Protein AF-A0A9X1VG59-F1 (afdb_monomer_lite)

Organism: NCBI:txid2926463

InterPro domains:
  IPR008462 CsbD-like domain [PF05532] (2-52)
  IPR036629 YjbJ superfamily [G3DSA:1.10.1470.10] (1-58)
  IPR036629 YjbJ superfamily [SSF69047] (3-56)

Foldseek 3Di:
DCVVVLLVVVQVVLCVVQVQDDVVLSDDDPPCVVVSLVSVCVRRVDDSCVVVVVVVVSD

Structure (mmCIF, N/CA/C/O backbone):
data_AF-A0A9X1VG59-F1
#
_entry.id   AF-A0A9X1VG59-F1
#
loop_
_atom_site.group_PDB
_atom_site.id
_atom_site.type_symbol
_atom_site.label_atom_id
_atom_site.label_alt_id
_atom_site.label_comp_id
_atom_site.label_asym_id
_atom_site.label_entity_id
_atom_site.label_seq_id
_atom_site.pdbx_PDB_ins_code
_atom_site.Cartn_x
_atom_site.Cartn_y
_atom_site.Cartn_z
_atom_site.occupancy
_atom_site.B_iso_or_equiv
_atom_site.auth_seq_id
_atom_site.auth_comp_id
_atom_site.auth_asym_id
_atom_site.auth_atom_id
_atom_site.pdbx_PDB_model_num
ATOM 1 N N . MET A 1 1 ? 14.263 14.005 -9.498 1.00 47.25 1 MET A N 1
ATOM 2 C CA . MET A 1 1 ? 13.561 13.561 -8.273 1.00 47.25 1 MET A CA 1
ATOM 3 C C . MET A 1 1 ? 12.053 13.631 -8.526 1.00 47.25 1 MET A C 1
ATOM 5 O O . MET A 1 1 ? 11.469 14.673 -8.289 1.00 47.25 1 MET A O 1
ATOM 9 N N . LYS A 1 2 ? 11.431 12.596 -9.109 1.00 47.84 2 LYS A N 1
ATOM 10 C CA . LYS A 1 2 ? 9.962 12.547 -9.323 1.00 47.84 2 LYS A CA 1
ATOM 11 C C . LYS A 1 2 ? 9.329 11.289 -8.715 1.00 47.84 2 LYS A C 1
ATOM 13 O O . LYS A 1 2 ? 8.312 11.396 -8.052 1.00 47.84 2 LYS A O 1
ATOM 18 N N . ALA A 1 3 ? 10.040 10.160 -8.764 1.00 56.12 3 ALA A N 1
ATOM 19 C CA . ALA A 1 3 ? 9.572 8.869 -8.247 1.00 56.12 3 ALA A CA 1
ATOM 20 C C . ALA A 1 3 ? 9.097 8.872 -6.775 1.00 56.12 3 ALA A C 1
ATOM 22 O O . ALA A 1 3 ? 8.158 8.166 -6.430 1.00 56.12 3 ALA A O 1
ATOM 23 N N . ARG A 1 4 ? 9.705 9.684 -5.892 1.00 59.38 4 ARG A N 1
ATOM 24 C CA . ARG A 1 4 ? 9.297 9.761 -4.473 1.00 59.38 4 ARG A CA 1
ATOM 25 C C . ARG A 1 4 ? 7.989 10.531 -4.244 1.00 59.38 4 ARG A C 1
ATOM 27 O O . ARG A 1 4 ? 7.337 10.296 -3.233 1.00 59.38 4 ARG A O 1
ATOM 34 N N . GLY A 1 5 ? 7.624 11.451 -5.142 1.00 61.72 5 GLY A N 1
ATOM 35 C CA . GLY A 1 5 ? 6.367 12.201 -5.043 1.00 61.72 5 GLY A CA 1
ATOM 36 C C . GLY A 1 5 ? 5.166 11.309 -5.346 1.00 61.72 5 GLY A C 1
ATOM 37 O O . GLY A 1 5 ? 4.213 11.279 -4.571 1.00 61.72 5 GLY A O 1
ATOM 38 N N . ASP A 1 6 ? 5.285 10.510 -6.407 1.00 80.81 6 ASP A N 1
ATOM 39 C CA . ASP A 1 6 ? 4.221 9.619 -6.875 1.00 80.81 6 ASP A CA 1
ATOM 40 C C . ASP A 1 6 ? 3.948 8.490 -5.866 1.00 80.81 6 ASP A C 1
ATOM 42 O O . ASP A 1 6 ? 2.792 8.188 -5.571 1.00 80.81 6 ASP A O 1
ATOM 46 N N . TRP A 1 7 ? 4.991 7.931 -5.230 1.00 85.38 7 TRP A N 1
ATOM 47 C CA . TRP A 1 7 ? 4.813 6.859 -4.242 1.00 85.38 7 TRP A CA 1
ATOM 48 C C . TRP A 1 7 ? 4.001 7.293 -3.021 1.00 85.38 7 TRP A C 1
ATOM 50 O O . TRP A 1 7 ? 3.103 6.579 -2.591 1.00 85.38 7 TRP A O 1
ATOM 60 N N . ASN A 1 8 ? 4.248 8.486 -2.475 1.00 87.50 8 ASN A N 1
ATOM 61 C CA . ASN A 1 8 ? 3.464 8.975 -1.337 1.00 87.50 8 ASN A CA 1
ATOM 62 C C . ASN A 1 8 ? 1.980 9.157 -1.690 1.00 87.50 8 ASN A C 1
ATOM 64 O O . ASN A 1 8 ? 1.114 8.921 -0.845 1.00 87.50 8 ASN A O 1
ATOM 68 N N . GLN A 1 9 ? 1.677 9.526 -2.937 1.00 88.94 9 GLN A N 1
ATOM 69 C CA . GLN A 1 9 ? 0.304 9.631 -3.417 1.00 88.94 9 GLN A CA 1
ATOM 70 C C . GLN A 1 9 ? -0.347 8.250 -3.563 1.00 88.94 9 GLN A C 1
ATOM 72 O O . GLN A 1 9 ? -1.471 8.060 -3.093 1.00 88.94 9 GLN A O 1
ATOM 77 N N . ILE A 1 10 ? 0.380 7.275 -4.119 1.00 89.44 10 ILE A N 1
ATOM 78 C CA . ILE A 1 10 ? -0.051 5.871 -4.198 1.00 89.44 10 ILE A CA 1
ATOM 79 C C . ILE A 1 10 ? -0.340 5.330 -2.798 1.00 89.44 10 ILE A C 1
ATOM 81 O O . ILE A 1 10 ? -1.404 4.755 -2.569 1.00 89.44 10 ILE A O 1
ATOM 85 N N . LYS A 1 11 ? 0.551 5.583 -1.831 1.00 90.75 11 LYS A N 1
ATOM 86 C CA . LYS A 1 11 ? 0.334 5.176 -0.441 1.00 90.75 11 LYS A CA 1
ATOM 87 C C . LYS A 1 11 ? -0.940 5.787 0.134 1.00 90.75 11 LYS A C 1
ATOM 89 O O . LYS A 1 11 ? -1.738 5.081 0.741 1.00 90.75 11 LYS A O 1
ATOM 94 N N . GLY A 1 12 ? -1.174 7.079 -0.094 1.00 92.12 12 GLY A N 1
ATOM 95 C CA . GLY A 1 12 ? -2.411 7.745 0.320 1.00 92.12 12 GLY A CA 1
ATOM 96 C C . GLY A 1 12 ? -3.666 7.087 -0.263 1.00 92.12 12 GLY A C 1
ATOM 97 O O . GLY A 1 12 ? -4.620 6.828 0.471 1.00 92.12 12 GLY A O 1
ATOM 98 N N . GLN A 1 13 ? -3.651 6.759 -1.556 1.00 92.56 13 GLN A N 1
ATOM 99 C CA . GLN A 1 13 ? -4.771 6.088 -2.223 1.00 92.56 13 GLN A CA 1
ATOM 100 C C . GLN A 1 13 ? -4.982 4.655 -1.714 1.00 92.56 13 GLN A C 1
ATOM 102 O O . GLN A 1 13 ? -6.121 4.254 -1.484 1.00 92.56 13 GLN A O 1
ATOM 107 N N . ALA A 1 14 ? -3.905 3.904 -1.475 1.00 93.12 14 ALA A N 1
ATOM 108 C CA . ALA A 1 14 ? -3.965 2.551 -0.927 1.00 93.12 14 ALA A CA 1
ATOM 109 C C . ALA A 1 14 ? -4.612 2.541 0.468 1.00 93.12 14 ALA A C 1
ATOM 111 O O . ALA A 1 14 ? -5.529 1.759 0.727 1.00 93.12 14 ALA A O 1
ATOM 112 N N . LYS A 1 15 ? -4.209 3.468 1.348 1.00 93.31 15 LYS A N 1
ATOM 113 C CA . LYS A 1 15 ? -4.829 3.627 2.673 1.00 93.31 15 LYS A CA 1
ATOM 114 C C . LYS A 1 15 ? -6.303 4.005 2.585 1.00 93.31 15 LYS A C 1
ATOM 116 O O . LYS A 1 15 ? -7.095 3.490 3.358 1.00 93.31 15 LYS A O 1
ATOM 121 N N . GLN A 1 16 ? -6.693 4.867 1.646 1.00 92.94 16 GLN A N 1
ATOM 122 C CA . GLN A 1 16 ? -8.109 5.205 1.445 1.00 92.94 16 GLN A CA 1
ATOM 123 C C . GLN A 1 16 ? -8.923 4.012 0.931 1.00 92.94 16 GLN A C 1
ATOM 125 O O . GLN A 1 16 ? -10.068 3.837 1.336 1.00 92.94 16 GLN A O 1
ATOM 130 N N . LYS A 1 17 ? -8.338 3.192 0.051 1.00 91.38 17 LYS A N 1
ATOM 131 C CA . LYS A 1 17 ? -9.000 2.030 -0.551 1.00 91.38 17 LYS A CA 1
ATOM 132 C C . LYS A 1 17 ? -9.229 0.903 0.453 1.00 91.38 17 LYS A C 1
ATOM 134 O O . LYS A 1 17 ? -10.305 0.314 0.451 1.00 91.38 17 LYS A O 1
ATOM 139 N N . TRP A 1 18 ? -8.223 0.594 1.267 1.00 91.88 18 TRP A N 1
ATOM 140 C CA . TRP A 1 18 ? -8.250 -0.566 2.162 1.00 91.88 18 TRP A CA 1
ATOM 141 C C . TRP A 1 18 ? -8.435 -0.205 3.642 1.00 91.88 18 TRP A C 1
ATOM 143 O O . TRP A 1 18 ? -8.754 -1.074 4.444 1.00 91.88 18 TRP A O 1
ATOM 153 N N . GLY A 1 19 ? -8.301 1.071 4.016 1.00 86.38 19 GLY A N 1
ATOM 154 C CA . GLY A 1 19 ? -8.628 1.635 5.336 1.00 86.38 19 GLY A CA 1
ATOM 155 C C . GLY A 1 19 ? -7.704 1.225 6.487 1.00 86.38 19 GLY A C 1
ATOM 156 O O . GLY A 1 19 ? -7.520 1.987 7.432 1.00 86.38 19 GLY A O 1
ATOM 157 N N . ASN A 1 20 ? -7.109 0.038 6.408 1.00 87.69 20 ASN A N 1
ATOM 158 C CA . ASN A 1 20 ? -6.353 -0.616 7.473 1.00 87.69 20 ASN A CA 1
ATOM 159 C C . ASN A 1 20 ? -4.839 -0.678 7.229 1.00 87.69 20 ASN A C 1
ATOM 161 O O . ASN A 1 20 ? -4.100 -1.201 8.064 1.00 87.69 20 ASN A O 1
ATOM 165 N N . LEU A 1 21 ? -4.382 -0.146 6.097 1.00 92.81 21 LEU A N 1
ATOM 166 C CA . LEU A 1 21 ? -2.968 -0.044 5.775 1.00 92.81 21 LEU A CA 1
ATOM 167 C C . LEU A 1 21 ? -2.342 1.181 6.435 1.00 92.81 21 LEU A C 1
ATOM 169 O O . LEU A 1 21 ? -2.929 2.264 6.479 1.00 92.81 21 LEU A O 1
ATOM 173 N N . THR A 1 22 ? -1.116 1.009 6.909 1.00 91.75 22 THR A N 1
ATOM 174 C CA . THR A 1 22 ? -0.268 2.085 7.431 1.00 91.75 22 THR A CA 1
ATOM 175 C C . THR A 1 22 ? 0.802 2.481 6.414 1.00 91.75 22 THR A C 1
ATOM 177 O O . THR A 1 22 ? 0.920 1.877 5.349 1.00 91.75 22 THR A O 1
ATOM 180 N N . ASP A 1 23 ? 1.571 3.535 6.705 1.00 90.06 23 ASP A N 1
ATOM 181 C CA . ASP A 1 23 ? 2.741 3.868 5.880 1.00 90.06 23 ASP A CA 1
ATOM 182 C C . ASP A 1 23 ? 3.771 2.739 5.849 1.00 90.06 23 ASP A C 1
ATOM 184 O O . ASP A 1 23 ? 4.347 2.510 4.790 1.00 90.06 23 ASP A O 1
ATOM 188 N N . ASP A 1 24 ? 3.941 2.028 6.965 1.00 89.75 24 ASP A N 1
ATOM 189 C CA . ASP A 1 24 ? 4.910 0.940 7.109 1.00 89.75 24 ASP A CA 1
ATOM 190 C C . ASP A 1 24 ? 4.476 -0.307 6.329 1.00 89.75 24 ASP A C 1
ATOM 192 O O . ASP A 1 24 ? 5.295 -0.968 5.699 1.00 89.75 24 ASP A O 1
ATOM 196 N N . ASP A 1 25 ? 3.171 -0.604 6.300 1.00 90.56 25 ASP A N 1
ATOM 197 C CA . ASP A 1 25 ? 2.630 -1.709 5.488 1.00 90.56 25 ASP A CA 1
ATOM 198 C C . ASP A 1 25 ? 2.832 -1.461 3.982 1.00 90.56 25 ASP A C 1
ATOM 200 O O . ASP A 1 25 ? 2.894 -2.391 3.181 1.00 90.56 25 ASP A O 1
ATOM 204 N N . LEU A 1 26 ? 2.921 -0.190 3.590 1.00 91.50 26 LEU A N 1
ATOM 205 C CA . LEU A 1 26 ? 3.117 0.255 2.215 1.00 91.50 26 LEU A CA 1
ATOM 206 C C . LEU A 1 26 ? 4.571 0.637 1.926 1.00 91.50 26 LEU A C 1
ATOM 208 O O . LEU A 1 26 ? 4.854 1.184 0.857 1.00 91.50 26 LEU A O 1
ATOM 212 N N . ASP A 1 27 ? 5.487 0.386 2.860 1.00 89.62 27 ASP A N 1
ATOM 213 C CA . ASP A 1 27 ? 6.905 0.557 2.603 1.00 89.62 27 ASP A CA 1
ATOM 214 C C . ASP A 1 27 ? 7.421 -0.647 1.814 1.00 89.62 27 ASP A C 1
ATOM 216 O O . ASP A 1 27 ? 7.237 -1.804 2.201 1.00 89.62 27 ASP A O 1
ATOM 220 N N . TYR A 1 28 ? 8.001 -0.366 0.651 1.00 84.44 28 TYR A N 1
ATOM 221 C CA . TYR A 1 28 ? 8.424 -1.384 -0.300 1.00 84.44 28 TYR A CA 1
ATOM 222 C C . TYR A 1 28 ? 9.949 -1.451 -0.340 1.00 84.44 28 TYR A C 1
ATOM 224 O O . TYR A 1 28 ? 10.619 -0.478 -0.693 1.00 84.44 28 TYR A O 1
ATOM 232 N N . GLU A 1 29 ? 10.483 -2.629 -0.026 1.00 86.00 29 GLU A N 1
ATOM 233 C CA . GLU A 1 29 ? 11.897 -2.956 -0.180 1.00 86.00 29 GLU A CA 1
ATOM 234 C C . GLU A 1 29 ? 12.118 -3.753 -1.467 1.00 86.00 29 GLU A C 1
ATOM 236 O O . GLU A 1 29 ? 11.423 -4.737 -1.743 1.00 86.00 29 GLU A O 1
ATOM 241 N N . ASP A 1 30 ? 13.119 -3.345 -2.247 1.00 83.00 30 ASP A N 1
ATOM 242 C CA . ASP A 1 30 ? 13.415 -4.007 -3.510 1.00 83.00 30 ASP A CA 1
ATOM 243 C C . ASP A 1 30 ? 13.836 -5.470 -3.299 1.00 83.00 30 ASP A C 1
ATOM 245 O O . ASP A 1 30 ? 14.602 -5.793 -2.390 1.00 83.00 30 ASP A O 1
ATOM 249 N N . GLY A 1 31 ? 13.297 -6.368 -4.126 1.00 87.88 31 GLY A N 1
ATOM 250 C CA . GLY A 1 31 ? 13.498 -7.815 -3.998 1.00 87.88 31 GLY A CA 1
ATOM 251 C C . GLY A 1 31 ? 12.582 -8.534 -2.997 1.00 87.88 31 GLY A C 1
ATOM 252 O O . GLY A 1 31 ? 12.657 -9.758 -2.907 1.00 87.88 31 GLY A O 1
ATOM 253 N N . LYS A 1 32 ? 11.682 -7.831 -2.288 1.00 91.06 32 LYS A N 1
ATOM 254 C CA . LYS A 1 32 ? 10.699 -8.439 -1.360 1.00 91.06 32 LYS A CA 1
ATOM 255 C C . LYS A 1 32 ? 9.244 -8.326 -1.826 1.00 91.06 32 LYS A C 1
ATOM 257 O O . LYS A 1 32 ? 8.325 -8.288 -1.013 1.00 91.06 32 LYS A O 1
ATOM 262 N N . GLN A 1 33 ? 9.014 -8.284 -3.138 1.00 89.38 33 GLN A N 1
ATOM 263 C CA . GLN A 1 33 ? 7.676 -8.085 -3.713 1.00 89.38 33 GLN A CA 1
ATOM 264 C C . GLN A 1 33 ? 6.660 -9.121 -3.232 1.00 89.38 33 GLN A C 1
ATOM 266 O O . GLN A 1 33 ? 5.580 -8.744 -2.786 1.00 89.38 33 GLN A O 1
AT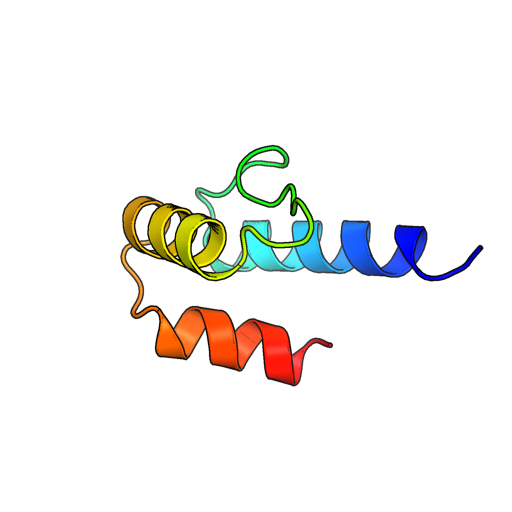OM 271 N N . ASP A 1 34 ? 6.995 -10.408 -3.294 1.00 90.44 34 ASP A N 1
ATOM 272 C CA . ASP A 1 34 ? 6.048 -11.467 -2.934 1.00 90.44 34 ASP A CA 1
ATOM 273 C C . ASP A 1 34 ? 5.676 -11.434 -1.447 1.00 90.44 34 ASP A C 1
ATOM 275 O O . ASP A 1 34 ? 4.502 -11.563 -1.102 1.00 90.44 34 ASP A O 1
ATOM 279 N N . GLU A 1 35 ? 6.651 -11.177 -0.570 1.00 91.56 35 GLU A N 1
ATOM 280 C CA . GLU A 1 35 ? 6.410 -11.020 0.866 1.00 91.56 35 GLU A CA 1
ATOM 281 C C . GLU A 1 35 ? 5.556 -9.781 1.157 1.00 91.56 35 GLU A C 1
ATOM 283 O O . GLU A 1 35 ? 4.607 -9.844 1.941 1.00 91.56 35 GLU A O 1
ATOM 288 N N . TRP A 1 36 ? 5.852 -8.662 0.493 1.00 93.81 36 TRP A N 1
ATOM 289 C CA . TRP A 1 36 ? 5.096 -7.424 0.637 1.00 93.81 36 TRP A CA 1
ATOM 290 C C . TRP A 1 36 ? 3.629 -7.609 0.235 1.00 93.81 36 TRP A C 1
ATOM 292 O O . TRP A 1 36 ? 2.726 -7.278 1.003 1.00 93.81 36 TRP A O 1
ATOM 302 N N . TYR A 1 37 ? 3.372 -8.228 -0.919 1.00 93.00 37 TYR A N 1
ATOM 303 C CA . TYR A 1 37 ? 2.008 -8.534 -1.347 1.00 93.00 37 TYR A CA 1
ATOM 304 C C . TYR A 1 37 ? 1.297 -9.528 -0.418 1.00 93.00 37 TYR A C 1
ATOM 306 O O . TYR A 1 37 ? 0.097 -9.374 -0.191 1.00 93.00 37 TYR A O 1
ATOM 314 N N . GLY A 1 38 ? 2.012 -10.507 0.148 1.00 93.69 38 GLY A N 1
ATOM 315 C CA . GLY A 1 38 ? 1.461 -11.433 1.144 1.00 93.69 38 GLY A CA 1
ATOM 316 C C . GLY A 1 38 ? 0.997 -10.714 2.414 1.00 93.69 38 GLY A C 1
ATOM 317 O O . GLY A 1 38 ? -0.141 -10.888 2.846 1.00 93.69 38 GLY A O 1
ATOM 318 N N . ARG A 1 39 ? 1.824 -9.811 2.953 1.00 93.00 39 ARG A N 1
ATOM 319 C CA . ARG A 1 39 ? 1.460 -8.978 4.115 1.00 93.00 39 ARG A CA 1
ATOM 320 C C . ARG A 1 39 ? 0.250 -8.091 3.826 1.00 93.00 39 ARG A C 1
ATOM 322 O O . ARG A 1 39 ? -0.641 -7.966 4.664 1.00 93.00 39 ARG A O 1
ATOM 329 N N . LEU A 1 40 ? 0.192 -7.496 2.632 1.00 93.44 40 LEU A N 1
ATOM 330 C CA . LEU A 1 40 ? -0.964 -6.708 2.204 1.00 93.44 40 LEU A CA 1
ATOM 331 C C . LEU A 1 40 ? -2.224 -7.567 2.080 1.00 93.44 40 LEU A C 1
ATOM 333 O O . LEU A 1 40 ? -3.295 -7.130 2.491 1.00 93.44 40 LEU A O 1
ATOM 337 N N . GLN A 1 41 ? -2.123 -8.786 1.555 1.00 94.50 41 GLN A N 1
ATOM 338 C CA . GLN A 1 41 ? -3.244 -9.724 1.514 1.00 94.50 41 GLN A CA 1
ATOM 339 C C . GLN A 1 41 ? -3.744 -10.059 2.926 1.00 94.50 41 GLN A C 1
ATOM 341 O O . GLN A 1 41 ? -4.945 -9.972 3.171 1.00 94.50 41 GLN A O 1
ATOM 346 N N . GLU A 1 42 ? -2.852 -10.378 3.865 1.00 93.50 42 GLU A N 1
ATOM 347 C CA . GLU A 1 42 ? -3.224 -10.690 5.253 1.00 93.50 42 GLU A CA 1
ATOM 348 C C . GLU A 1 42 ? -3.876 -9.499 5.964 1.00 93.50 42 GLU A C 1
ATOM 350 O O . GLU A 1 42 ? -4.891 -9.654 6.642 1.00 93.50 42 GLU A O 1
ATOM 355 N N . LYS A 1 43 ? -3.324 -8.296 5.779 1.00 92.81 43 LYS A N 1
ATOM 356 C CA . LYS A 1 43 ? -3.867 -7.059 6.351 1.00 92.81 43 LYS A CA 1
ATOM 357 C C . LYS A 1 43 ? -5.221 -6.719 5.756 1.00 92.81 43 LYS A C 1
ATOM 359 O O . LYS A 1 43 ? -6.177 -6.504 6.490 1.00 92.81 43 LYS A O 1
ATOM 364 N N . THR A 1 44 ? -5.301 -6.620 4.43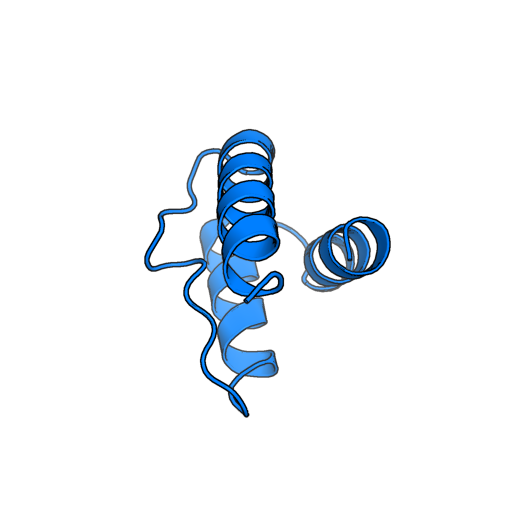4 1.00 92.50 44 THR A N 1
ATOM 365 C CA . THR A 1 44 ? -6.490 -6.116 3.732 1.00 92.50 44 THR A CA 1
ATOM 366 C C . THR A 1 44 ? -7.595 -7.165 3.608 1.00 92.50 44 THR A C 1
ATOM 368 O O . THR A 1 44 ? -8.750 -6.798 3.421 1.00 92.50 44 THR A O 1
ATOM 371 N N . GLY A 1 45 ? -7.266 -8.458 3.702 1.00 93.50 45 GLY A N 1
ATOM 372 C CA . GLY A 1 45 ? -8.191 -9.569 3.465 1.00 93.50 45 GLY A CA 1
ATOM 373 C C . GLY A 1 45 ? -8.576 -9.761 1.992 1.00 93.50 45 GLY A C 1
ATOM 374 O O . GLY A 1 45 ? -9.441 -10.581 1.688 1.00 93.50 45 GLY A O 1
ATOM 375 N N . HIS A 1 46 ? -7.965 -9.009 1.072 1.00 93.56 46 HIS A N 1
ATOM 376 C CA . HIS A 1 46 ? -8.240 -9.091 -0.362 1.00 93.56 46 HIS A CA 1
ATOM 377 C C . HIS A 1 46 ? -7.346 -10.113 -1.064 1.00 93.56 46 HIS A C 1
ATOM 379 O O . HIS A 1 46 ? -6.252 -10.441 -0.604 1.00 93.56 46 HIS A O 1
ATOM 385 N N . ALA A 1 47 ? -7.796 -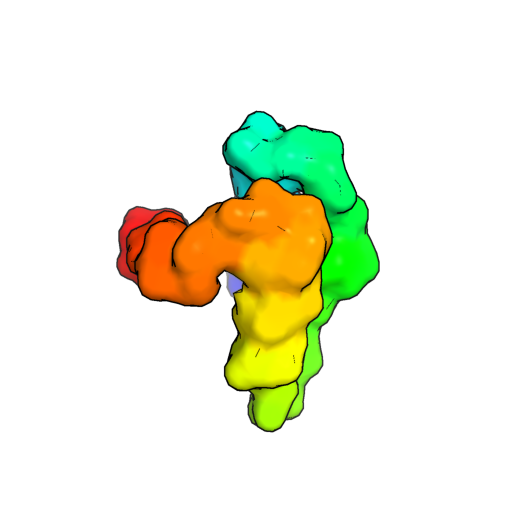10.601 -2.221 1.00 95.00 47 ALA A N 1
ATOM 386 C CA . ALA A 1 47 ? -6.980 -11.472 -3.052 1.00 95.00 47 ALA A CA 1
ATOM 387 C C . ALA A 1 47 ? -5.712 -10.742 -3.516 1.00 95.00 47 ALA A C 1
ATOM 389 O O . ALA A 1 47 ? -5.754 -9.573 -3.908 1.00 95.00 47 ALA A O 1
ATOM 390 N N . ILE A 1 48 ? -4.583 -11.453 -3.519 1.00 93.69 48 ILE A N 1
ATOM 391 C CA . ILE A 1 48 ? -3.299 -10.897 -3.954 1.00 93.69 48 ILE A CA 1
ATOM 392 C C . ILE A 1 48 ? -3.367 -10.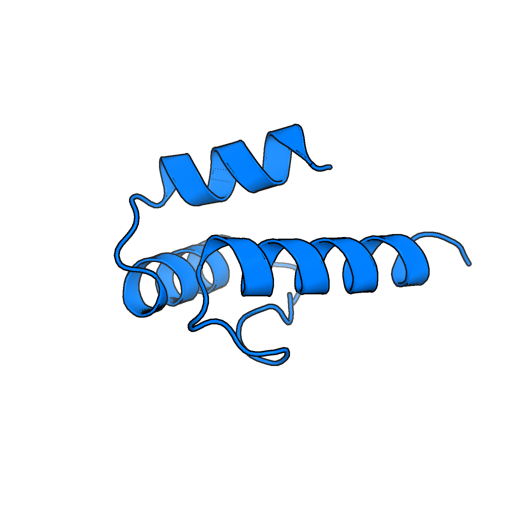337 -5.385 1.00 93.69 48 ILE A C 1
ATOM 394 O O . ILE A 1 48 ? -2.754 -9.313 -5.672 1.00 93.69 48 ILE A O 1
ATOM 398 N N . ASP A 1 49 ? -4.171 -10.953 -6.255 1.00 94.75 49 ASP A N 1
ATOM 399 C CA . ASP A 1 49 ? -4.382 -10.513 -7.636 1.00 94.75 49 ASP A CA 1
ATOM 400 C C . ASP A 1 49 ? -5.145 -9.184 -7.720 1.00 94.75 49 ASP A C 1
ATOM 402 O O . ASP A 1 49 ? -4.820 -8.344 -8.559 1.00 94.75 49 ASP A O 1
ATOM 406 N N . ASP A 1 50 ? -6.099 -8.934 -6.816 1.00 94.38 50 ASP A N 1
ATOM 407 C CA . ASP A 1 50 ? -6.808 -7.650 -6.743 1.00 94.38 50 ASP A CA 1
ATOM 408 C C . ASP A 1 50 ? -5.861 -6.524 -6.324 1.00 94.38 50 ASP A C 1
ATOM 410 O O . ASP A 1 50 ? -5.925 -5.410 -6.858 1.00 94.38 50 ASP A O 1
ATOM 414 N N . ILE A 1 51 ? -4.970 -6.822 -5.374 1.00 93.88 51 ILE A N 1
ATOM 415 C CA . ILE A 1 51 ? -3.956 -5.895 -4.869 1.00 93.88 51 ILE A CA 1
ATOM 416 C C . ILE A 1 51 ? -2.951 -5.594 -5.983 1.00 93.88 51 ILE A C 1
ATOM 418 O O . ILE A 1 51 ? -2.799 -4.432 -6.367 1.00 93.88 51 ILE A O 1
ATOM 422 N N . LYS A 1 52 ? -2.340 -6.632 -6.569 1.00 93.19 52 LYS A N 1
ATOM 423 C CA . LYS A 1 52 ? -1.407 -6.521 -7.703 1.00 93.19 52 LYS A CA 1
ATOM 424 C C . LYS A 1 52 ? -2.040 -5.768 -8.872 1.00 93.19 52 LYS A C 1
ATOM 426 O O . LYS A 1 52 ? -1.441 -4.830 -9.389 1.00 93.19 52 LYS A O 1
ATOM 431 N N . GLY A 1 53 ? -3.268 -6.116 -9.247 1.00 94.25 53 GLY A N 1
ATOM 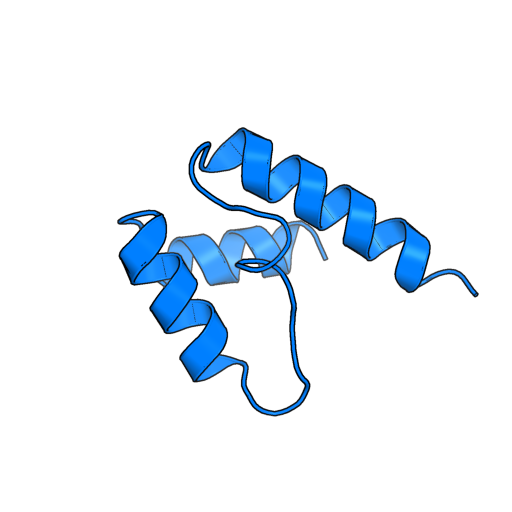432 C CA . GLY A 1 53 ? -3.986 -5.477 -10.345 1.00 94.25 53 GLY A CA 1
ATOM 433 C C . GLY A 1 53 ? -4.387 -4.031 -10.055 1.00 94.25 53 GLY A C 1
ATOM 434 O O . GLY A 1 53 ? -4.479 -3.224 -10.977 1.00 94.25 53 GLY A O 1
ATOM 435 N N . TRP A 1 54 ? -4.659 -3.651 -8.803 1.00 93.12 54 TRP A N 1
ATOM 436 C CA . TRP A 1 54 ? -4.872 -2.241 -8.455 1.00 93.12 54 TRP A CA 1
ATOM 437 C C . TRP A 1 54 ? -3.591 -1.427 -8.634 1.00 93.12 54 TRP A C 1
ATOM 439 O O . TRP A 1 54 ? -3.613 -0.372 -9.267 1.00 93.12 54 TRP A O 1
ATOM 449 N N . PHE A 1 55 ? -2.488 -1.959 -8.125 1.00 89.69 55 PHE A N 1
ATOM 450 C CA . PHE A 1 55 ? -1.165 -1.368 -8.215 1.00 89.69 55 PHE A CA 1
ATOM 451 C C . PHE A 1 55 ? -0.714 -1.220 -9.684 1.00 89.69 55 PHE A C 1
ATOM 453 O O . PHE A 1 55 ? -0.487 -0.095 -10.105 1.00 89.69 55 PHE A O 1
ATOM 460 N N . GLN A 1 56 ? -0.802 -2.270 -10.511 1.00 89.25 56 GLN A N 1
ATOM 461 C CA . GLN A 1 56 ? -0.529 -2.239 -11.969 1.00 89.25 56 GLN A CA 1
ATOM 462 C C . GLN A 1 56 ? -1.420 -1.297 -12.802 1.00 89.25 56 GLN A C 1
ATOM 464 O O . GLN A 1 56 ? -1.135 -1.032 -13.966 1.00 89.25 56 GLN A O 1
ATOM 469 N N . ARG A 1 57 ? -2.579 -0.887 -12.276 1.00 88.00 57 ARG A N 1
ATOM 470 C CA . ARG A 1 57 ? -3.465 0.087 -12.942 1.00 88.00 57 ARG A CA 1
ATOM 471 C C . ARG A 1 57 ? -3.195 1.516 -12.490 1.00 88.00 57 ARG A C 1
ATOM 473 O O . ARG A 1 57 ? -3.603 2.453 -13.170 1.00 88.00 57 ARG A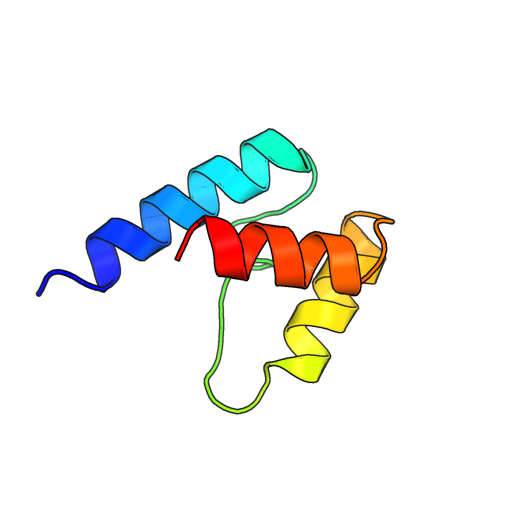 O 1
ATOM 480 N N . THR A 1 58 ? -2.594 1.666 -11.316 1.00 84.12 58 THR A N 1
ATOM 481 C CA . THR A 1 58 ? -2.316 2.957 -10.683 1.00 84.12 58 THR A CA 1
ATOM 482 C C . THR A 1 58 ? -0.892 3.425 -10.997 1.00 84.12 58 THR A C 1
ATOM 484 O O . THR A 1 58 ? -0.640 4.629 -10.991 1.00 84.12 58 THR A O 1
ATOM 487 N N . PHE A 1 59 ? 0.008 2.490 -11.312 1.00 72.44 59 PHE A N 1
ATOM 488 C CA . PHE A 1 59 ? 1.381 2.700 -11.761 1.00 72.44 59 PHE A CA 1
ATOM 489 C C . PHE A 1 59 ? 1.708 1.788 -12.946 1.00 72.44 59 PHE A C 1
ATOM 491 O O . PHE A 1 59 ? 2.616 2.158 -13.722 1.00 72.44 59 PHE A O 1
#

pLDDT: mean 87.45, std 10.9, range [47.25, 95.0]

Secondary structure (DSSP, 8-state):
--HHHHHHHHHHHHHHHHSS--TTTT---TT-HHHHHHHHHHHH-S-HHHHHHHHHHH-

Radius of gyration: 10.92 Å; chains: 1; bounding box: 23×25×20 Å

Sequence (59 aa):
MKARGDWNQIKGQAKQKWGNLTDDDLDYEDGKQDEWYGRLQEKTGHAIDDIKGWFQRTF